Protein AF-A0A4U0F9D6-F1 (afdb_monomer)

Sequence (165 aa):
MKRKDAWSAEDESLLAQTVLEFVKGGKPQLQAFQSAAKKLNRTSGACSFRWNAVIRAHYESELKEAKLEAKNNKASTDKKNTAGRYSIETTDLSMQADPFESLGKALEAANLAYRQLQEEYKKLQKEMAQLERKLLEQGSGDMKVLIQLMGRARDLGILNGKSPD

Secondary structure (DSSP, 8-state):
-----PPPHHHHHHHHHHHHHHHHTT--HHHHHHHHHHHHTS-HHHHHHHIIIIIHHHTHHHHHHHHHHHHHHHHHHGGGS---------S-S-SSS-HHHHHHHHHHHHHHHHHHHHHHHHHHHHHHHHHHHHHHHHHHHHHHHHHHHHHHHHHTTTT--PPP-

Solvent-accessible surface area (backbone atoms only — not comparable to full-atom values): 9636 Å² total; per-residue (Å²): 136,84,82,82,80,78,79,48,72,64,59,52,49,53,42,49,51,40,35,44,53,30,31,35,70,62,42,60,61,70,59,21,25,48,54,37,10,64,75,69,76,51,50,39,66,58,44,48,50,48,37,70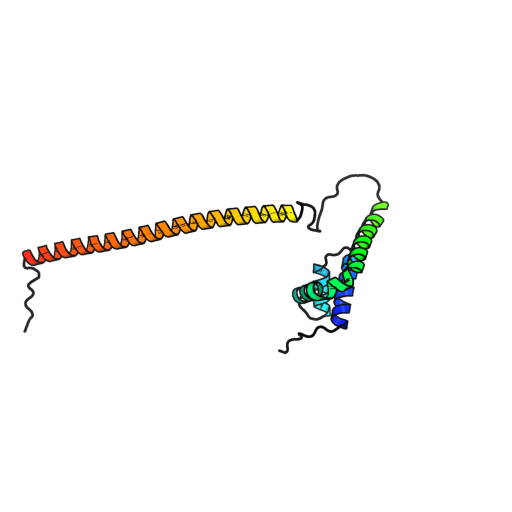,75,59,48,44,79,79,43,48,67,62,49,51,50,22,47,51,48,21,53,50,53,55,58,60,69,53,73,81,65,86,86,80,88,81,92,75,89,86,90,70,102,77,87,77,62,58,72,67,55,45,49,48,53,51,50,50,50,50,52,50,53,50,51,52,51,53,52,51,51,55,50,49,54,51,52,50,54,50,50,55,50,51,52,52,52,49,54,53,49,53,51,52,51,49,52,53,51,53,52,52,39,47,77,69,55,72,68,72,71,78,79,81,131

InterPro domains:
  IPR001005 SANT/Myb domain [PS50090] (1-55)
  IPR014243 Prespore-specific transcriptional regulator RsfA-like [PTHR41302] (2-82)

Radius of gyration: 36.54 Å; Cα contacts (8 Å, |Δi|>4): 72; chains: 1; bounding box: 73×43×107 Å

Mean predicted aligned error: 17.65 Å

pLDDT: mean 79.94, std 19.03, range [31.98, 97.44]

Foldseek 3Di:
DDDPPDDDPVLLVLLLVLQLVCLLLVHDSLVSLVVSCVVVVHDSVVSVCCCVPPVCVVCVVSSVVSNVNNVVVVVVVPVVDDDDDDDDDDDDPPDDDDVVVVVVVVVVVVVVVVVVVVVVVVVVVVVVVVVVVVVVVVVVVVVVVVVVVVVVCVVVVVPPDDDDD

Nearest PDB structures (foldseek):
  2rn7-assembly1_A  TM=4.880E-01  e=1.114E-01  Shigella flexneri

Organism: NCBI:txid2564100

Structure (mmCIF, N/CA/C/O backbone):
data_AF-A0A4U0F9D6-F1
#
_entry.id   AF-A0A4U0F9D6-F1
#
loop_
_atom_site.group_PDB
_atom_site.id
_atom_site.type_symbol
_atom_site.label_atom_id
_atom_site.label_alt_id
_atom_site.label_comp_id
_atom_site.label_asym_id
_atom_site.label_entity_id
_atom_site.label_seq_id
_atom_site.pdbx_PDB_ins_code
_atom_site.Cartn_x
_atom_site.Cartn_y
_atom_site.Cartn_z
_atom_site.occupancy
_atom_site.B_iso_or_equiv
_atom_site.auth_seq_id
_atom_site.auth_comp_id
_atom_site.auth_asym_id
_atom_site.auth_atom_id
_atom_site.pdbx_PDB_model_num
ATOM 1 N N . MET A 1 1 ? -11.851 -27.107 -2.550 1.00 43.31 1 MET A N 1
ATOM 2 C CA . MET A 1 1 ? -11.679 -26.052 -1.525 1.00 43.31 1 MET A CA 1
ATOM 3 C C . MET A 1 1 ? -12.759 -24.995 -1.761 1.00 43.31 1 MET A C 1
ATOM 5 O O . MET A 1 1 ? -12.667 -24.264 -2.733 1.00 43.31 1 MET A O 1
ATOM 9 N N . LYS A 1 2 ? -13.863 -25.006 -0.996 1.00 48.41 2 LYS A N 1
ATOM 10 C CA . LYS A 1 2 ? -14.979 -24.049 -1.166 1.00 48.41 2 LYS A CA 1
ATOM 11 C C . LYS A 1 2 ? -14.633 -22.739 -0.447 1.00 48.41 2 LYS A C 1
ATOM 13 O O . LYS A 1 2 ? -14.274 -22.789 0.729 1.00 48.41 2 LYS A O 1
ATOM 18 N N . ARG A 1 3 ? -14.738 -21.589 -1.126 1.00 57.72 3 ARG A N 1
ATOM 19 C CA . ARG A 1 3 ? -14.628 -20.271 -0.477 1.00 57.72 3 ARG A CA 1
ATOM 20 C C . ARG A 1 3 ? -15.783 -20.103 0.516 1.00 57.72 3 ARG A C 1
ATOM 22 O O . ARG A 1 3 ? -16.941 -20.293 0.154 1.00 57.72 3 ARG A O 1
ATOM 29 N N . LYS A 1 4 ? -15.467 -19.743 1.762 1.00 61.06 4 LYS A N 1
ATOM 30 C CA . LYS A 1 4 ? -16.442 -19.274 2.761 1.00 61.06 4 LYS A CA 1
ATOM 31 C C . LYS A 1 4 ? -16.602 -17.757 2.618 1.00 61.06 4 LYS A C 1
ATOM 33 O O . LYS A 1 4 ? -16.166 -17.005 3.486 1.00 61.06 4 LYS A O 1
ATOM 38 N N . ASP A 1 5 ? -17.151 -17.315 1.488 1.00 64.50 5 ASP A N 1
ATOM 39 C CA . ASP A 1 5 ? -17.300 -15.879 1.196 1.00 64.50 5 ASP A CA 1
ATOM 40 C C . ASP A 1 5 ? -18.497 -15.236 1.921 1.00 64.50 5 ASP A C 1
ATOM 42 O O . ASP A 1 5 ? -18.568 -14.013 2.021 1.00 64.50 5 ASP A O 1
ATOM 46 N N . ALA A 1 6 ? -19.419 -16.031 2.471 1.00 81.56 6 ALA A N 1
ATOM 47 C CA . ALA A 1 6 ? -20.542 -15.501 3.232 1.00 81.56 6 ALA A CA 1
ATOM 48 C C . ALA A 1 6 ? -20.112 -15.167 4.671 1.00 81.56 6 ALA A C 1
ATOM 50 O O . ALA A 1 6 ? -19.689 -16.049 5.421 1.00 81.56 6 ALA A O 1
ATOM 51 N N . TRP A 1 7 ? -20.209 -13.888 5.035 1.00 88.56 7 TRP A N 1
ATOM 52 C CA . TRP A 1 7 ? -20.222 -13.428 6.424 1.00 88.56 7 TRP A CA 1
ATOM 53 C C . TRP A 1 7 ? -21.649 -13.540 6.949 1.00 88.56 7 TRP A C 1
ATOM 55 O O . TRP A 1 7 ? -22.567 -13.045 6.295 1.00 88.56 7 TRP A O 1
ATOM 65 N N . SER A 1 8 ? -21.835 -14.189 8.096 1.00 90.69 8 SER A N 1
ATOM 66 C CA . SER A 1 8 ? -23.126 -14.203 8.783 1.00 90.69 8 SER A CA 1
ATOM 67 C C . SER A 1 8 ? -23.230 -13.044 9.777 1.00 90.69 8 SER A C 1
ATOM 69 O O . SER A 1 8 ? -22.219 -12.449 10.155 1.00 90.69 8 SER A O 1
ATOM 71 N N . ALA A 1 9 ? -24.446 -12.730 10.222 1.00 90.25 9 ALA A N 1
ATOM 72 C CA . ALA A 1 9 ? -24.656 -11.695 11.233 1.00 90.25 9 ALA A CA 1
ATOM 73 C C . ALA A 1 9 ? -23.956 -12.049 12.560 1.00 90.25 9 ALA A C 1
ATOM 75 O O . ALA A 1 9 ? -23.436 -11.173 13.248 1.00 90.25 9 ALA A O 1
ATOM 76 N N . GLU A 1 10 ? -23.873 -13.339 12.894 1.00 92.69 10 GLU A N 1
ATOM 77 C CA . GLU A 1 10 ? -23.168 -13.835 14.078 1.00 92.69 10 GLU A CA 1
ATOM 78 C C . GLU A 1 10 ? -21.653 -13.630 13.951 1.00 92.69 10 GLU A C 1
ATOM 80 O O . GLU A 1 10 ? -21.007 -13.207 14.912 1.00 92.69 10 GLU A O 1
ATOM 85 N N . ASP A 1 11 ? -21.083 -13.863 12.761 1.00 93.38 11 ASP A N 1
ATOM 86 C CA . ASP A 1 11 ? -19.666 -13.600 12.495 1.00 93.38 11 ASP A CA 1
ATOM 87 C C . ASP A 1 11 ? -19.328 -12.109 12.660 1.00 93.38 11 ASP A C 1
ATOM 89 O O . ASP A 1 11 ? -18.277 -11.751 13.202 1.00 93.38 11 ASP A O 1
ATOM 93 N N . GLU A 1 12 ? -20.206 -11.234 12.165 1.00 94.62 12 GLU A N 1
ATOM 94 C CA . GLU A 1 12 ? -20.053 -9.781 12.270 1.00 94.62 12 GLU A CA 1
ATOM 95 C C . GLU A 1 12 ? -20.210 -9.294 13.707 1.00 94.62 12 GLU A C 1
ATOM 97 O O . GLU A 1 12 ? -19.399 -8.490 14.169 1.00 94.62 12 GLU A O 1
ATOM 102 N N . SER A 1 13 ? -21.196 -9.824 14.431 1.00 95.00 13 SER A N 1
ATOM 103 C CA . SER A 1 13 ? -21.413 -9.534 15.847 1.00 95.00 13 SER A CA 1
ATOM 104 C C . SER A 1 13 ? -20.198 -9.939 16.688 1.00 95.00 13 SER A C 1
ATOM 106 O O . SER A 1 13 ? -19.693 -9.135 17.476 1.00 95.00 13 SER A O 1
ATOM 108 N N . LEU A 1 14 ? -19.637 -11.133 16.452 1.00 95.81 14 LEU A N 1
ATOM 109 C CA . LEU A 1 14 ? -18.436 -11.601 17.150 1.00 95.81 14 LEU A CA 1
ATOM 110 C C . LEU A 1 14 ? -17.216 -10.717 16.857 1.00 95.81 14 LEU A C 1
ATOM 112 O O . LEU A 1 14 ? -16.420 -10.420 17.758 1.00 95.81 14 LEU A O 1
ATOM 116 N N . LEU A 1 15 ? -17.052 -10.304 15.597 1.00 96.06 15 LEU A N 1
ATOM 117 C CA . LEU A 1 15 ? -15.991 -9.387 15.193 1.00 96.06 15 LEU A CA 1
ATOM 118 C C . LEU A 1 15 ? -16.154 -8.033 15.889 1.00 96.06 15 LEU A C 1
ATOM 120 O O . LEU A 1 15 ? -15.181 -7.527 16.449 1.00 96.06 15 LEU A O 1
ATOM 124 N N . ALA A 1 16 ? -17.368 -7.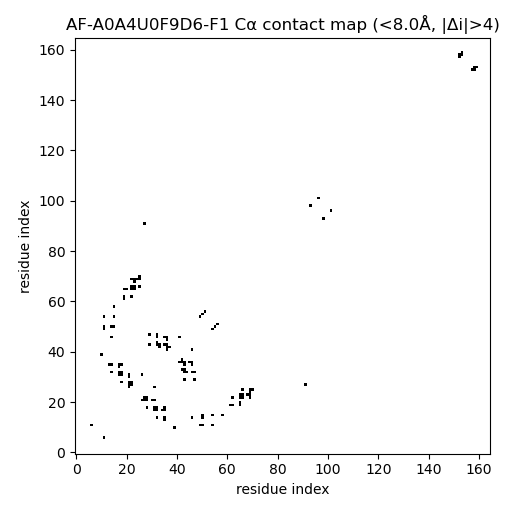483 15.915 1.00 96.19 16 ALA A N 1
ATOM 125 C CA . ALA A 1 16 ? -17.639 -6.198 16.542 1.00 96.19 16 ALA A CA 1
ATOM 126 C C . ALA A 1 16 ? -17.373 -6.211 18.044 1.00 96.19 16 ALA A C 1
ATOM 128 O O . ALA A 1 16 ? -16.619 -5.375 18.546 1.00 96.19 16 ALA A O 1
ATOM 129 N N . GLN A 1 17 ? -17.898 -7.218 18.740 1.00 95.56 17 GLN A N 1
ATOM 130 C CA . GLN A 1 17 ? -17.690 -7.390 20.171 1.00 95.56 17 GLN A CA 1
ATOM 131 C C . GLN A 1 17 ? -16.200 -7.513 20.506 1.00 95.56 17 GLN A C 1
ATOM 133 O O . GLN A 1 17 ? -15.707 -6.823 21.396 1.00 95.56 17 GLN A O 1
ATOM 138 N N . THR A 1 18 ? -15.461 -8.336 19.752 1.00 95.75 18 THR A N 1
ATOM 139 C CA . THR A 1 18 ? -14.021 -8.523 19.986 1.00 95.75 18 THR A CA 1
ATOM 140 C C . THR A 1 18 ? -13.246 -7.216 19.780 1.00 95.75 18 THR A C 1
ATOM 142 O O . THR A 1 18 ? -12.321 -6.922 20.536 1.00 95.75 18 THR A O 1
ATOM 145 N N . VAL A 1 19 ? -13.607 -6.407 18.778 1.00 94.38 19 VAL A N 1
ATOM 146 C CA . VAL A 1 19 ? -12.954 -5.111 18.531 1.00 94.38 19 VAL A CA 1
ATOM 147 C C . VAL A 1 19 ? -13.252 -4.114 19.645 1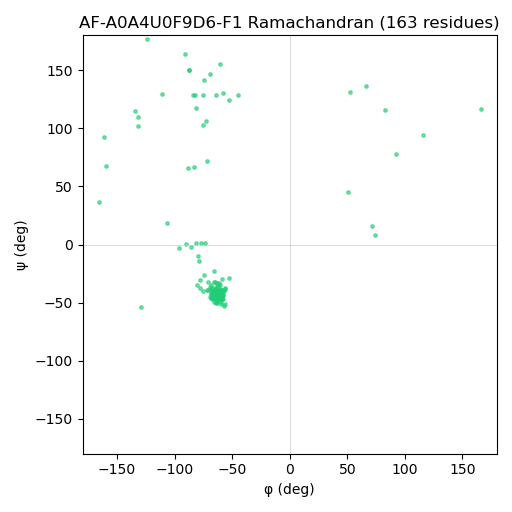.00 94.38 19 VAL A C 1
ATOM 149 O O . VAL A 1 19 ? -12.320 -3.495 20.160 1.00 94.38 19 VAL A O 1
ATOM 152 N N . LEU A 1 20 ? -14.513 -3.981 20.052 1.00 93.94 20 LEU A N 1
ATOM 153 C CA . LEU A 1 20 ? -14.907 -3.059 21.116 1.00 93.94 20 LEU A CA 1
ATOM 154 C C . LEU A 1 20 ? -14.286 -3.443 22.462 1.00 93.94 20 LEU A C 1
ATOM 156 O O . LEU A 1 20 ? -13.753 -2.573 23.142 1.00 93.94 20 LEU A O 1
ATOM 160 N N . GLU A 1 21 ? -14.263 -4.729 22.815 1.00 93.31 21 GLU A N 1
ATOM 161 C CA . GLU A 1 21 ? -13.641 -5.227 24.049 1.00 93.31 21 GLU A CA 1
ATOM 162 C C . GLU A 1 21 ? -12.143 -4.893 24.111 1.00 93.31 21 GLU A C 1
ATOM 164 O O . GLU A 1 21 ? -11.650 -4.362 25.109 1.00 93.31 21 GLU A O 1
ATOM 169 N N . PHE A 1 22 ? -11.409 -5.143 23.023 1.00 92.00 22 PHE A N 1
ATOM 170 C CA . PHE A 1 22 ? -9.983 -4.826 22.961 1.00 92.00 22 PHE A CA 1
ATOM 171 C C . PHE A 1 22 ? -9.737 -3.320 23.057 1.00 92.00 22 PHE A C 1
ATOM 173 O O . PHE A 1 22 ? -8.838 -2.901 23.785 1.00 92.00 22 PHE A O 1
ATOM 180 N N . VAL A 1 23 ? -10.549 -2.508 22.376 1.00 89.19 23 VAL A N 1
ATOM 181 C CA . VAL A 1 23 ? -10.427 -1.046 22.421 1.00 89.19 23 VAL A CA 1
ATOM 182 C C . VAL A 1 23 ? -10.766 -0.507 23.811 1.00 89.19 23 VAL A C 1
ATOM 184 O O . VAL A 1 23 ? -10.005 0.320 24.304 1.00 89.19 23 VAL A O 1
ATOM 187 N N . LYS A 1 24 ? -11.811 -1.015 24.482 1.00 88.44 24 LYS A N 1
ATOM 188 C CA . LYS A 1 24 ? -12.139 -0.697 25.889 1.00 88.44 24 LYS A CA 1
ATOM 189 C C . LYS A 1 24 ? -10.994 -1.053 26.836 1.00 88.44 24 LYS A C 1
ATOM 191 O O . LYS A 1 24 ? -10.670 -0.291 27.745 1.00 88.44 24 LYS A O 1
ATOM 196 N N . GLY A 1 25 ? -10.330 -2.179 26.577 1.00 83.19 25 GLY A N 1
ATOM 197 C CA . GLY A 1 25 ? -9.111 -2.598 27.271 1.00 83.19 25 GLY A CA 1
ATOM 198 C C . GLY A 1 25 ? -7.851 -1.811 26.886 1.00 83.19 25 GLY A C 1
ATOM 199 O O . GLY A 1 25 ? -6.767 -2.130 27.371 1.00 83.19 25 GLY A O 1
ATOM 200 N N . GLY A 1 26 ? -7.953 -0.813 26.000 1.00 81.81 26 GLY A N 1
ATOM 201 C CA . GLY A 1 26 ? -6.833 0.008 25.541 1.00 81.81 26 GLY A CA 1
ATOM 202 C C . GLY A 1 26 ? -5.844 -0.711 24.621 1.00 81.81 26 GLY A C 1
ATOM 203 O O . GLY A 1 26 ? -4.731 -0.215 24.440 1.00 81.81 26 GLY A O 1
ATOM 204 N N . LYS A 1 27 ? -6.222 -1.867 24.061 1.00 83.25 27 LYS A N 1
ATOM 205 C CA . LYS A 1 27 ? -5.429 -2.638 23.097 1.00 83.25 27 LYS A CA 1
ATOM 206 C C . LYS A 1 27 ? -5.702 -2.169 21.661 1.00 83.25 27 LYS A C 1
ATOM 208 O O . LYS A 1 27 ? -6.815 -1.742 21.346 1.00 83.25 27 LYS A O 1
ATOM 213 N N . PRO A 1 28 ? -4.716 -2.284 20.754 1.00 85.75 28 PRO A N 1
ATOM 214 C CA . PRO A 1 28 ? -4.879 -1.861 19.368 1.00 85.75 28 PRO A CA 1
ATOM 215 C C . PRO A 1 28 ? -5.845 -2.775 18.599 1.00 85.75 28 PRO A C 1
ATOM 217 O O . PRO A 1 28 ? -5.863 -3.994 18.786 1.00 85.75 28 PRO A O 1
ATOM 220 N N . GLN A 1 29 ? -6.591 -2.199 17.649 1.00 87.31 29 GLN A N 1
ATOM 221 C CA . GLN A 1 29 ? -7.558 -2.934 16.815 1.00 87.31 29 GLN A CA 1
ATOM 222 C C . GLN A 1 29 ? -6.912 -4.070 16.008 1.00 87.31 29 GLN A C 1
ATOM 224 O O . GLN A 1 29 ? -7.543 -5.097 15.787 1.00 87.31 29 GLN A O 1
ATOM 229 N N . LEU A 1 30 ? -5.634 -3.940 15.633 1.00 91.62 30 LEU A N 1
ATOM 230 C CA . LEU A 1 30 ? -4.882 -4.999 14.945 1.00 91.62 30 LEU A CA 1
ATOM 231 C C . LEU A 1 30 ? -4.827 -6.303 15.755 1.00 91.62 30 LEU A C 1
ATOM 233 O O . LEU A 1 30 ? -4.989 -7.385 15.188 1.00 91.62 30 LEU A O 1
ATOM 237 N N . GLN A 1 31 ? -4.653 -6.213 17.079 1.00 90.06 31 GLN A N 1
ATOM 238 C CA . GLN A 1 31 ? -4.694 -7.390 17.950 1.00 90.06 31 GLN A CA 1
ATOM 239 C C . GLN A 1 31 ? -6.109 -7.965 18.042 1.00 90.06 31 GLN A C 1
ATOM 241 O O . GLN A 1 31 ? -6.278 -9.185 18.054 1.00 90.06 31 GLN A O 1
ATOM 246 N N . ALA A 1 32 ? -7.125 -7.101 18.048 1.00 92.88 32 ALA A N 1
ATOM 247 C CA . ALA A 1 32 ? -8.514 -7.534 18.023 1.00 92.88 32 ALA A CA 1
ATOM 248 C C . ALA A 1 32 ? -8.840 -8.303 16.734 1.00 92.88 32 ALA A C 1
ATOM 250 O O . ALA A 1 32 ? -9.425 -9.382 16.799 1.00 92.88 32 ALA A O 1
ATOM 251 N N . PHE A 1 33 ? -8.386 -7.817 15.572 1.00 94.56 33 PHE A N 1
ATOM 252 C CA . PHE A 1 33 ? -8.556 -8.507 14.291 1.00 94.56 33 PHE A CA 1
ATOM 253 C C . PHE A 1 33 ? -7.827 -9.845 14.257 1.00 94.56 33 PHE A C 1
ATOM 255 O O . PHE A 1 33 ? -8.380 -10.819 13.759 1.00 94.56 33 PHE A O 1
ATOM 262 N N . GLN A 1 34 ? -6.625 -9.936 14.832 1.00 95.06 34 GLN A N 1
ATOM 263 C CA . GLN A 1 34 ? -5.911 -11.208 14.929 1.00 95.06 34 GLN A CA 1
ATOM 264 C C . GLN A 1 34 ? -6.641 -12.2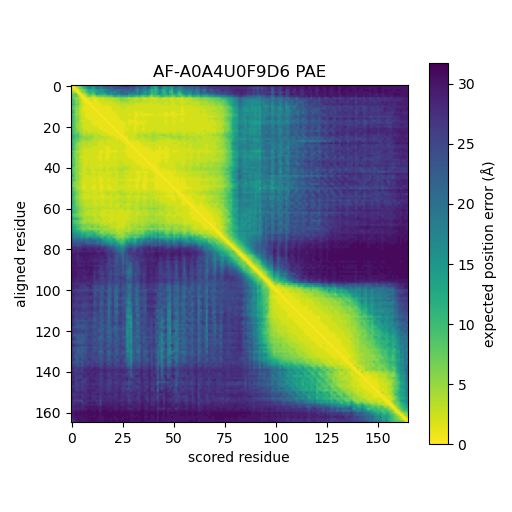09 15.840 1.00 95.06 34 GLN A C 1
ATOM 266 O O . GLN A 1 34 ? -6.699 -13.399 15.530 1.00 95.06 34 GLN A O 1
ATOM 271 N N . SER A 1 35 ? -7.215 -11.734 16.948 1.00 94.81 35 SER A N 1
ATOM 272 C CA . SER A 1 35 ? -8.018 -12.551 17.862 1.00 94.81 35 SER A CA 1
ATOM 273 C C . SER A 1 35 ? -9.311 -13.034 17.196 1.00 94.81 35 SER A C 1
ATOM 275 O O . SER A 1 35 ? -9.594 -14.233 17.179 1.00 94.81 35 SER A O 1
ATOM 277 N N . ALA A 1 36 ? -10.055 -12.126 16.560 1.00 95.50 36 ALA A N 1
ATOM 278 C CA . ALA A 1 36 ? -11.280 -12.444 15.833 1.00 95.50 36 ALA A CA 1
ATOM 279 C C . ALA A 1 36 ? -11.020 -13.392 14.652 1.00 95.50 36 ALA A C 1
ATOM 281 O O . ALA A 1 36 ? -11.774 -14.338 14.446 1.00 95.50 36 ALA A O 1
ATOM 282 N N . ALA A 1 37 ? -9.915 -13.204 13.927 1.00 94.56 37 ALA A N 1
ATOM 283 C CA . ALA A 1 37 ? -9.493 -14.070 12.829 1.00 94.56 37 ALA A CA 1
ATOM 284 C C . ALA A 1 37 ? -9.312 -15.529 13.271 1.00 94.56 37 ALA A C 1
ATOM 286 O O . ALA A 1 37 ? -9.799 -16.436 12.597 1.00 94.56 37 ALA A O 1
ATOM 287 N N . LYS A 1 38 ? -8.686 -15.758 14.435 1.00 95.00 38 LYS A N 1
ATOM 288 C CA . LYS A 1 38 ? -8.543 -17.103 15.014 1.00 95.00 38 LYS A CA 1
ATOM 289 C C . LYS A 1 38 ? -9.900 -17.721 15.356 1.00 95.00 38 LYS A C 1
ATOM 291 O O . LYS A 1 38 ? -10.128 -18.879 15.031 1.00 95.00 38 LYS A O 1
ATOM 296 N N . LYS A 1 39 ? -10.808 -16.951 15.965 1.00 93.75 39 LYS A N 1
ATOM 297 C CA . LYS A 1 39 ? -12.150 -17.431 16.348 1.00 93.75 39 LYS A CA 1
ATOM 298 C C . LYS A 1 39 ? -13.021 -17.762 15.129 1.00 93.75 39 LYS A C 1
ATOM 300 O O . LYS A 1 39 ? -13.694 -18.785 15.110 1.00 93.75 39 LYS A O 1
ATOM 305 N N . LEU A 1 40 ? -12.968 -16.921 14.098 1.00 92.00 40 LEU A N 1
ATOM 306 C CA . LEU A 1 40 ? -13.768 -17.045 12.875 1.00 92.00 40 LEU A CA 1
ATOM 307 C C . LEU A 1 40 ? -13.130 -17.961 11.819 1.00 92.00 40 LEU A C 1
ATOM 309 O O . LEU A 1 40 ? -13.709 -18.163 10.753 1.00 92.00 40 LEU A O 1
ATOM 313 N N . ASN A 1 41 ? -11.937 -18.507 12.087 1.00 92.12 41 ASN A N 1
ATOM 314 C CA . ASN A 1 41 ? -11.129 -19.247 11.113 1.00 92.12 41 ASN A CA 1
ATOM 315 C C . ASN A 1 41 ? -10.951 -18.474 9.787 1.00 92.12 41 ASN A C 1
ATOM 317 O O . ASN A 1 41 ? -11.105 -19.023 8.693 1.00 92.12 41 ASN A O 1
ATOM 321 N N . ARG A 1 42 ? -10.646 -17.175 9.892 1.00 91.25 42 ARG A N 1
ATOM 322 C CA . ARG A 1 42 ? -10.386 -16.251 8.773 1.00 91.25 42 ARG A CA 1
ATOM 323 C C . ARG A 1 42 ? -9.010 -15.596 8.926 1.00 91.25 42 ARG A C 1
ATOM 325 O O . ARG A 1 42 ? -8.301 -15.826 9.900 1.00 91.25 4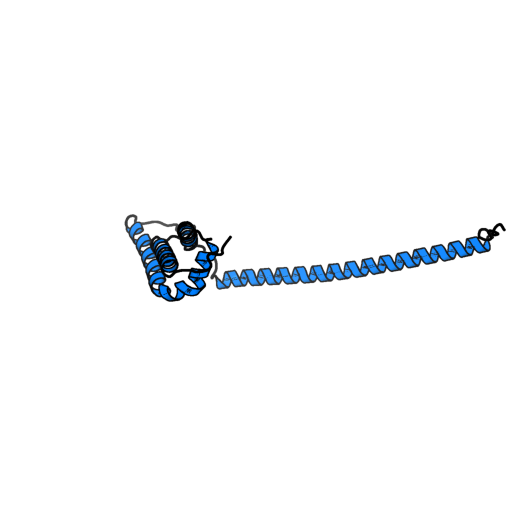2 ARG A O 1
ATOM 332 N N . THR A 1 43 ? -8.604 -14.780 7.954 1.00 93.50 43 THR A N 1
ATOM 333 C CA . THR A 1 43 ? -7.373 -13.982 8.052 1.00 93.50 43 THR A CA 1
ATOM 334 C C . THR A 1 43 ? -7.645 -12.644 8.741 1.00 93.50 43 THR A C 1
ATOM 336 O O . THR A 1 43 ? -8.729 -12.075 8.608 1.00 93.50 43 THR A O 1
ATOM 339 N N . SER A 1 44 ? -6.639 -12.097 9.434 1.00 91.38 44 SER A N 1
ATOM 340 C CA . SER A 1 44 ? -6.737 -10.767 10.065 1.00 91.38 44 SER A CA 1
ATOM 341 C C . SER A 1 44 ? -7.096 -9.673 9.046 1.00 91.38 44 SER A C 1
ATOM 343 O O . SER A 1 44 ? -7.921 -8.804 9.322 1.00 91.38 44 SER A O 1
ATOM 345 N N . GLY A 1 45 ? -6.565 -9.774 7.820 1.00 93.06 45 GLY A N 1
ATOM 346 C CA . GLY A 1 45 ? -6.913 -8.876 6.716 1.00 93.06 45 GLY A CA 1
ATOM 347 C C . GLY A 1 45 ? -8.389 -8.952 6.308 1.00 93.06 45 GLY A C 1
ATOM 348 O O . GLY A 1 45 ? -9.008 -7.913 6.097 1.00 93.06 45 GLY A O 1
ATOM 349 N N . ALA A 1 46 ? -8.987 -10.149 6.271 1.00 93.50 46 ALA A N 1
ATOM 350 C CA . ALA A 1 46 ? -10.412 -10.304 5.974 1.00 93.50 46 ALA A CA 1
ATOM 351 C C . ALA A 1 46 ? -11.300 -9.695 7.073 1.00 93.50 46 ALA A C 1
ATOM 353 O O . ALA A 1 46 ? -12.292 -9.036 6.762 1.00 93.50 46 ALA A O 1
ATOM 354 N N . CYS A 1 47 ? -10.925 -9.865 8.346 1.00 94.12 47 CYS A N 1
ATOM 355 C CA . CYS A 1 47 ? -11.606 -9.227 9.476 1.00 94.12 47 CYS A CA 1
ATOM 356 C C . CYS A 1 47 ? -11.499 -7.695 9.413 1.00 94.12 47 CYS A C 1
ATOM 358 O O . CYS A 1 47 ? -12.505 -7.010 9.565 1.00 94.12 47 CYS A O 1
ATOM 360 N N . SER A 1 48 ? -10.309 -7.159 9.122 1.00 94.19 48 SER A N 1
ATOM 361 C CA . SER A 1 48 ? -10.095 -5.715 8.952 1.00 94.19 48 SER A CA 1
ATOM 362 C C . SER A 1 48 ? -10.936 -5.143 7.809 1.00 94.19 48 SER A C 1
ATOM 364 O O . SER A 1 48 ? -11.608 -4.124 7.976 1.00 94.19 48 SER A O 1
ATOM 366 N N . PHE A 1 49 ? -10.960 -5.820 6.656 1.00 94.44 49 PHE A N 1
ATOM 367 C CA . PHE A 1 49 ? -11.759 -5.384 5.515 1.00 94.44 49 PHE A CA 1
ATOM 368 C C . PHE A 1 49 ? -13.254 -5.370 5.846 1.00 94.44 49 PHE A C 1
ATOM 370 O O . PHE A 1 49 ? -13.914 -4.363 5.609 1.00 94.44 49 PHE A O 1
ATOM 377 N N . ARG A 1 50 ? -13.787 -6.441 6.456 1.00 94.62 50 ARG A N 1
ATOM 378 C CA . ARG A 1 50 ? 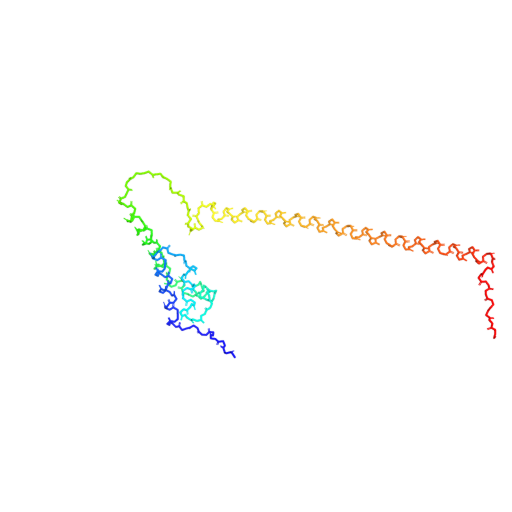-15.212 -6.496 6.817 1.00 94.62 50 ARG A CA 1
ATOM 379 C C . ARG A 1 50 ? -15.587 -5.437 7.850 1.00 94.62 50 ARG A C 1
ATOM 381 O O . ARG A 1 50 ? -16.623 -4.788 7.709 1.00 94.62 50 ARG A O 1
ATOM 388 N N . TRP A 1 51 ? -14.724 -5.235 8.845 1.00 94.94 51 TRP A N 1
ATOM 389 C CA . TRP A 1 51 ? -14.903 -4.190 9.843 1.00 94.94 51 TRP A CA 1
ATOM 390 C C . TRP A 1 51 ? -15.008 -2.812 9.190 1.00 94.94 51 TRP A C 1
ATOM 392 O O . TRP A 1 51 ? -15.984 -2.107 9.415 1.00 94.94 51 TRP A O 1
ATOM 402 N N . ASN A 1 52 ? -14.048 -2.446 8.339 1.00 93.12 52 ASN A N 1
ATOM 403 C CA . ASN A 1 52 ? -14.022 -1.121 7.719 1.00 93.12 52 ASN A CA 1
ATOM 404 C C . ASN A 1 52 ? -15.119 -0.916 6.664 1.00 93.12 52 ASN A C 1
ATOM 406 O O . ASN A 1 52 ? -15.597 0.204 6.521 1.00 93.12 52 ASN A O 1
ATOM 410 N N . ALA A 1 53 ? -15.512 -1.966 5.939 1.00 92.00 53 ALA A N 1
ATOM 411 C CA . ALA A 1 53 ? -16.474 -1.860 4.844 1.00 92.00 53 ALA A CA 1
ATOM 412 C C . ALA A 1 53 ? -17.939 -1.816 5.305 1.00 92.00 53 ALA A C 1
ATOM 414 O O . ALA A 1 53 ? -18.750 -1.166 4.654 1.00 92.00 53 ALA A O 1
ATOM 415 N N . VAL A 1 54 ? -18.290 -2.528 6.383 1.00 88.69 54 VAL A N 1
ATOM 416 C CA . VAL A 1 54 ? -19.697 -2.721 6.785 1.00 88.69 54 VAL A CA 1
ATOM 417 C C . VAL A 1 54 ? -19.912 -2.370 8.254 1.00 88.69 54 VAL A C 1
ATOM 419 O O . VAL A 1 54 ? -20.744 -1.533 8.581 1.00 88.69 54 VAL A O 1
ATOM 422 N N . ILE A 1 55 ? -19.135 -2.965 9.159 1.00 91.81 55 ILE A N 1
ATOM 423 C CA . ILE A 1 55 ? -19.455 -2.947 10.596 1.00 91.81 55 ILE A CA 1
ATOM 424 C C . ILE A 1 55 ? -19.158 -1.581 11.237 1.00 91.81 55 ILE A C 1
ATOM 426 O O . ILE A 1 55 ? -19.937 -1.090 12.049 1.00 91.81 55 ILE A O 1
ATOM 430 N N . ARG A 1 56 ? -18.053 -0.925 10.867 1.00 92.00 56 ARG A N 1
ATOM 431 C CA . ARG A 1 56 ? -17.565 0.304 11.516 1.00 92.00 56 ARG A CA 1
ATOM 432 C C . ARG A 1 56 ? -18.597 1.430 11.523 1.00 92.00 56 ARG A C 1
ATOM 434 O O . ARG A 1 56 ? -18.670 2.154 12.510 1.00 92.00 56 ARG A O 1
ATOM 441 N N . ALA A 1 57 ? -19.362 1.575 10.444 1.00 90.25 57 ALA A N 1
ATOM 442 C CA . ALA A 1 57 ? -20.380 2.615 10.330 1.00 90.25 57 ALA A CA 1
ATOM 443 C C . ALA A 1 57 ? -21.496 2.445 11.376 1.00 90.25 57 ALA A C 1
ATOM 445 O O . ALA A 1 57 ? -21.985 3.429 11.918 1.00 90.25 57 ALA A O 1
ATOM 446 N N . HIS A 1 58 ? -21.853 1.202 11.707 1.00 90.56 58 HIS A N 1
ATOM 447 C CA . HIS A 1 58 ? -22.898 0.905 12.688 1.00 90.56 58 HIS A CA 1
ATOM 448 C C . HIS A 1 58 ? -22.420 1.070 14.138 1.00 90.56 58 HIS A C 1
ATOM 450 O O . HIS A 1 58 ? -23.204 1.457 14.995 1.00 90.56 58 HIS A O 1
ATOM 456 N N . TYR A 1 59 ? -21.130 0.840 14.404 1.00 90.25 59 TYR A N 1
ATOM 457 C CA . TYR A 1 59 ? -20.551 0.835 15.755 1.00 90.25 59 TYR A CA 1
ATOM 458 C C . TYR A 1 59 ? -19.692 2.072 16.067 1.00 90.25 59 TYR A C 1
ATOM 460 O O . TYR A 1 59 ? -18.867 2.054 16.982 1.00 90.25 59 TYR A O 1
ATOM 468 N N . GLU A 1 60 ? -19.840 3.162 15.310 1.00 89.12 60 GLU A N 1
ATOM 469 C CA . GLU A 1 60 ? -18.978 4.338 15.461 1.00 89.12 60 GLU A CA 1
ATOM 470 C C . GLU A 1 60 ? -19.127 5.007 16.839 1.00 89.12 60 GLU A C 1
ATOM 472 O O . GLU A 1 60 ? -18.120 5.397 17.438 1.00 89.12 60 GLU A O 1
ATOM 477 N N . SER A 1 61 ? -20.356 5.113 17.360 1.00 88.06 61 SER A N 1
ATOM 478 C CA . SER A 1 61 ? -20.614 5.695 18.687 1.00 88.06 61 SER A CA 1
ATOM 479 C C . SER A 1 61 ? -19.983 4.850 19.794 1.00 88.06 61 SER A C 1
ATOM 481 O O . SER A 1 61 ? -19.181 5.351 20.580 1.00 88.06 61 SER A O 1
ATOM 483 N N . GLU A 1 62 ? -20.242 3.542 19.781 1.00 90.31 62 GLU A N 1
ATOM 484 C CA . GLU A 1 62 ? -19.693 2.594 20.757 1.00 90.31 62 GLU A CA 1
ATOM 485 C C . GLU A 1 62 ? -18.162 2.556 20.720 1.00 90.31 62 GLU A C 1
ATOM 487 O O . GLU A 1 62 ? -17.502 2.440 21.752 1.00 90.31 62 GLU A O 1
ATOM 492 N N . LEU A 1 63 ? -17.563 2.708 19.536 1.00 86.44 63 LEU A N 1
ATOM 493 C CA . LEU A 1 63 ? -16.114 2.767 19.392 1.00 86.44 63 LEU A CA 1
ATOM 494 C C . LEU A 1 63 ? -15.523 4.051 19.992 1.00 86.44 63 LEU A C 1
ATOM 496 O O . LEU A 1 63 ? -14.407 4.023 20.519 1.00 86.44 63 LEU A O 1
ATOM 500 N N . LYS A 1 64 ? -16.236 5.181 19.907 1.00 87.69 64 LYS A N 1
ATOM 501 C CA . LYS A 1 64 ? -15.831 6.439 20.557 1.00 87.69 64 LYS A CA 1
ATOM 502 C C . LYS A 1 64 ? -15.917 6.309 22.075 1.00 87.69 64 LYS A C 1
ATOM 504 O O . LYS A 1 64 ? -14.954 6.654 22.760 1.00 87.69 64 LYS A O 1
ATOM 509 N N . GLU A 1 65 ? -17.009 5.749 22.581 1.00 87.88 65 GLU A N 1
ATOM 510 C CA . GLU A 1 65 ? -17.196 5.474 24.009 1.00 87.88 65 GLU A CA 1
ATOM 511 C C . GLU A 1 65 ? -16.124 4.517 24.539 1.00 87.88 65 GLU A C 1
ATOM 513 O O . GLU A 1 65 ? -15.462 4.820 25.527 1.00 87.88 65 GLU A O 1
ATOM 518 N N . ALA A 1 66 ? -15.839 3.430 23.817 1.00 87.00 66 ALA A N 1
ATOM 519 C CA . ALA A 1 66 ? -14.796 2.475 24.174 1.00 87.00 66 ALA A CA 1
ATOM 520 C C . ALA A 1 66 ? -13.408 3.120 24.317 1.00 87.00 66 ALA A C 1
ATOM 522 O O . ALA A 1 66 ? -12.649 2.794 25.231 1.00 87.00 66 ALA A O 1
ATOM 523 N N . LYS A 1 67 ? -13.065 4.062 23.430 1.00 83.50 67 LYS A N 1
ATOM 524 C CA . LYS A 1 67 ? -11.803 4.816 23.514 1.00 83.50 67 LYS A CA 1
ATOM 525 C C . LYS A 1 67 ? -11.777 5.766 24.708 1.00 83.50 67 LYS A C 1
ATOM 527 O O . LYS A 1 67 ? -10.730 5.921 25.339 1.00 83.50 67 LYS A O 1
ATOM 532 N N . LEU A 1 68 ? -12.906 6.406 25.009 1.00 84.75 68 LEU A N 1
ATOM 533 C CA . LEU A 1 68 ? -13.028 7.288 26.164 1.00 84.75 68 LEU A CA 1
ATOM 534 C C . LEU A 1 68 ? -12.887 6.495 27.471 1.00 84.75 68 LEU A C 1
ATOM 536 O O . LEU A 1 68 ? -12.123 6.894 28.348 1.00 84.75 68 LEU A O 1
ATOM 540 N N . GLU A 1 69 ? -13.542 5.338 27.562 1.00 83.62 69 GLU A N 1
ATOM 541 C CA . GLU A 1 69 ? -13.411 4.398 28.678 1.00 83.62 69 GLU A CA 1
ATOM 542 C C . GLU A 1 69 ? -11.963 3.934 28.858 1.00 83.62 69 GLU A C 1
ATOM 544 O O . GLU A 1 69 ? -11.434 3.995 29.964 1.00 83.62 69 GLU A O 1
ATOM 549 N N . ALA A 1 70 ? -11.274 3.551 27.780 1.00 83.62 70 ALA A N 1
ATOM 550 C CA . ALA A 1 70 ? -9.873 3.138 27.851 1.00 83.62 70 ALA A CA 1
ATOM 551 C C . ALA A 1 70 ? -8.952 4.246 28.387 1.00 83.62 70 ALA A C 1
ATOM 553 O O . ALA A 1 70 ? -8.027 3.976 29.160 1.00 83.62 70 ALA A O 1
ATOM 554 N N . LYS A 1 71 ? -9.212 5.504 28.009 1.00 81.56 71 LYS A N 1
ATOM 555 C CA . LYS A 1 71 ? -8.484 6.674 28.520 1.00 81.56 71 LYS A CA 1
ATOM 556 C C . LYS A 1 71 ? -8.776 6.915 30.005 1.00 81.56 71 LYS A C 1
ATOM 558 O O . LYS A 1 71 ? -7.848 7.147 30.777 1.00 81.56 71 LYS A O 1
ATOM 563 N N . ASN A 1 72 ? -10.042 6.819 30.408 1.00 79.88 72 ASN A N 1
ATOM 564 C CA . ASN A 1 72 ? -10.460 6.995 31.798 1.00 79.88 72 ASN A CA 1
ATOM 565 C C . ASN A 1 72 ? -9.921 5.882 32.704 1.00 79.88 72 ASN A C 1
ATOM 567 O O . ASN A 1 72 ? -9.456 6.166 33.807 1.00 79.88 72 ASN A O 1
ATOM 571 N N . ASN A 1 73 ? -9.910 4.635 32.233 1.00 73.88 73 ASN A N 1
ATOM 572 C CA . ASN A 1 73 ? -9.364 3.499 32.971 1.00 73.88 73 ASN A CA 1
ATOM 573 C C . ASN A 1 73 ? -7.865 3.677 33.227 1.00 73.88 73 ASN A C 1
ATOM 575 O O . ASN A 1 73 ? -7.435 3.529 34.367 1.00 73.88 73 ASN A O 1
ATOM 579 N N . LYS A 1 74 ? -7.092 4.112 32.219 1.00 67.00 74 LYS A N 1
ATOM 580 C CA . LYS A 1 74 ? -5.668 4.452 32.392 1.00 67.00 74 LYS A CA 1
ATOM 581 C C . LYS A 1 74 ? -5.468 5.569 33.426 1.00 67.00 74 LYS A C 1
ATOM 583 O O . LYS A 1 74 ? -4.704 5.390 34.370 1.00 67.00 74 LYS A O 1
ATOM 588 N N . ALA A 1 75 ? -6.247 6.650 33.332 1.00 61.59 75 ALA A N 1
ATOM 589 C CA . ALA A 1 75 ? -6.181 7.778 34.269 1.00 61.59 75 ALA A CA 1
ATOM 590 C C . ALA A 1 75 ? -6.619 7.437 35.711 1.00 61.59 75 ALA A C 1
ATOM 592 O O . ALA A 1 75 ? -6.246 8.135 36.653 1.00 61.59 75 ALA A O 1
ATOM 593 N N . SER A 1 76 ? -7.423 6.387 35.900 1.00 57.34 76 SER A N 1
ATOM 594 C CA . SER A 1 76 ? -7.889 5.936 37.219 1.00 57.34 76 SER A CA 1
ATOM 595 C C . SER A 1 76 ? -6.809 5.150 37.964 1.00 57.34 76 SER A C 1
ATOM 597 O O . SER A 1 76 ? -6.652 5.315 39.173 1.00 57.34 76 SER A O 1
ATOM 599 N N . THR A 1 77 ? -6.031 4.337 37.244 1.00 56.25 77 THR A N 1
ATOM 600 C CA . THR A 1 77 ? -4.860 3.626 37.783 1.00 56.25 77 THR A CA 1
ATOM 601 C C . THR A 1 77 ? -3.739 4.572 38.219 1.00 56.25 77 THR A C 1
ATOM 603 O O . THR A 1 77 ? -3.080 4.303 39.221 1.00 56.25 77 THR A O 1
ATOM 606 N N . ASP A 1 78 ? -3.578 5.713 37.545 1.00 51.22 78 ASP A N 1
ATOM 607 C CA . ASP A 1 78 ? -2.490 6.665 37.817 1.00 51.22 78 ASP A CA 1
ATOM 608 C C . ASP A 1 78 ? -2.735 7.584 39.034 1.00 51.22 78 ASP A C 1
ATOM 610 O O . ASP A 1 78 ? -1.816 8.244 39.515 1.00 51.22 78 ASP A O 1
ATOM 614 N N . LYS A 1 79 ? -3.944 7.608 39.618 1.00 48.25 79 LYS A N 1
ATOM 615 C CA . LYS A 1 79 ? -4.270 8.475 40.774 1.00 48.25 79 LYS A CA 1
ATOM 616 C C . LYS A 1 79 ? -3.739 7.989 42.135 1.00 48.25 79 LYS A C 1
ATOM 618 O O . LYS A 1 79 ? -3.979 8.662 43.135 1.00 48.25 79 LYS A O 1
ATOM 623 N N . LYS A 1 80 ? -3.010 6.866 42.206 1.00 47.03 80 LYS A N 1
ATOM 624 C CA . LYS A 1 80 ? -2.352 6.394 43.447 1.00 47.03 80 LYS A CA 1
ATOM 625 C C . LYS A 1 80 ? -0.875 6.783 43.596 1.00 47.03 80 LYS A C 1
ATOM 627 O O . LYS A 1 80 ? -0.325 6.516 44.656 1.00 47.03 80 LYS A O 1
ATOM 632 N N . ASN A 1 81 ? -0.251 7.450 42.622 1.00 38.72 81 ASN A N 1
ATOM 633 C CA . ASN A 1 81 ? 1.116 7.965 42.772 1.00 38.72 81 ASN A CA 1
ATOM 634 C C . ASN A 1 81 ? 1.205 9.424 42.313 1.00 38.72 81 ASN A C 1
ATOM 636 O O . ASN A 1 81 ? 1.247 9.734 41.126 1.00 38.72 81 ASN A O 1
ATOM 640 N N . THR A 1 82 ? 1.226 10.337 43.279 1.00 38.47 82 THR A N 1
ATOM 641 C CA . THR A 1 82 ? 1.505 11.755 43.052 1.00 38.47 82 THR A CA 1
ATOM 642 C C . THR A 1 82 ? 2.991 12.000 42.793 1.00 38.47 82 THR A C 1
ATOM 644 O O . THR A 1 82 ? 3.834 11.484 43.520 1.00 38.47 82 THR A O 1
ATOM 647 N N . ALA A 1 83 ? 3.242 12.924 41.861 1.00 34.47 83 ALA A N 1
ATOM 648 C CA . ALA A 1 83 ? 4.472 13.682 41.615 1.00 34.47 83 ALA A CA 1
ATOM 649 C C . ALA A 1 83 ? 5.581 13.010 40.779 1.00 34.47 83 ALA A C 1
ATOM 651 O O . ALA A 1 83 ? 6.266 12.095 41.217 1.00 34.47 83 ALA A O 1
ATOM 652 N N . GLY A 1 84 ? 5.847 13.613 39.612 1.00 31.98 84 GLY A N 1
ATOM 653 C CA . GLY A 1 84 ? 7.151 13.544 38.950 1.00 31.98 84 GLY A CA 1
ATOM 654 C C . GLY A 1 84 ? 7.172 12.837 37.597 1.00 31.98 84 GLY A C 1
ATOM 655 O O . GLY A 1 84 ? 7.384 11.641 37.533 1.00 31.98 84 GLY A O 1
ATOM 656 N N . ARG A 1 85 ? 7.041 13.644 36.534 1.00 36.41 85 ARG A N 1
ATOM 657 C CA . ARG A 1 85 ? 7.953 13.729 35.374 1.00 36.41 85 ARG A CA 1
ATOM 658 C C . ARG A 1 85 ? 8.324 12.429 34.620 1.00 36.41 85 ARG A C 1
ATOM 660 O O . ARG A 1 85 ? 8.876 11.499 35.184 1.00 36.41 85 ARG A O 1
ATOM 667 N N . TYR A 1 86 ? 8.199 12.530 33.289 1.00 32.19 86 TYR A N 1
ATOM 668 C CA . TYR A 1 86 ? 8.586 11.593 32.216 1.00 32.19 86 TYR A CA 1
ATOM 669 C C . TYR A 1 86 ? 7.503 10.606 31.761 1.00 32.19 86 TYR A C 1
ATOM 671 O O . TYR A 1 86 ? 7.548 9.413 32.031 1.00 32.19 86 TYR A O 1
ATOM 679 N N . SER A 1 87 ? 6.571 11.107 30.949 1.00 40.28 87 SER A N 1
ATOM 680 C CA . SER A 1 87 ? 5.908 10.290 29.934 1.00 40.28 87 SER A CA 1
ATOM 681 C C . SER A 1 87 ? 6.884 10.070 28.772 1.00 40.28 87 SER A C 1
ATOM 683 O O . SER A 1 87 ? 7.104 10.983 27.974 1.00 40.28 87 SER A O 1
ATOM 685 N N . ILE A 1 88 ? 7.483 8.881 28.700 1.00 37.06 88 ILE A N 1
ATOM 686 C CA . ILE A 1 88 ? 8.142 8.368 27.494 1.00 37.06 88 ILE A CA 1
ATOM 687 C C . ILE A 1 88 ? 7.304 7.200 26.967 1.00 37.06 88 ILE A C 1
ATOM 689 O O . ILE A 1 88 ? 6.905 6.308 27.712 1.00 37.06 88 ILE A O 1
ATOM 693 N N . GLU A 1 89 ? 7.005 7.296 25.675 1.00 37.84 89 GLU A N 1
ATOM 694 C CA . GLU A 1 89 ? 6.149 6.450 24.848 1.00 37.84 89 GLU A CA 1
ATOM 695 C C . GLU A 1 89 ? 6.588 4.982 24.762 1.00 37.84 89 GLU A C 1
ATOM 697 O O . GLU A 1 89 ? 7.769 4.656 24.856 1.00 37.84 89 GLU A O 1
ATOM 702 N N . THR A 1 90 ? 5.612 4.111 24.480 1.00 33.31 90 THR A N 1
ATOM 703 C CA . THR A 1 90 ? 5.570 3.142 23.353 1.00 33.31 90 THR A CA 1
ATOM 704 C C . THR A 1 90 ? 4.430 2.152 23.663 1.00 33.31 90 THR A C 1
ATOM 706 O O . THR A 1 90 ? 4.425 1.488 24.688 1.00 33.31 90 THR A O 1
ATOM 709 N N . THR A 1 91 ? 3.337 2.024 22.912 1.00 35.56 91 THR A N 1
ATOM 710 C CA . THR A 1 91 ? 3.183 1.928 21.459 1.00 35.56 91 THR A CA 1
ATOM 711 C C . THR A 1 91 ? 1.729 2.261 21.076 1.00 35.56 91 THR A C 1
ATOM 713 O O . THR A 1 91 ? 0.851 1.402 21.044 1.00 35.56 91 THR A O 1
ATOM 716 N N . ASP A 1 92 ? 1.467 3.527 20.778 1.00 38.81 92 ASP A N 1
ATOM 717 C CA . ASP A 1 92 ? 0.379 3.945 19.893 1.00 38.81 92 ASP A CA 1
ATOM 718 C C . ASP A 1 92 ? 1.013 4.990 18.976 1.00 38.81 92 ASP A C 1
ATOM 720 O O . ASP A 1 92 ? 1.557 5.984 19.454 1.00 38.81 92 ASP A O 1
ATOM 724 N N . LEU A 1 93 ? 1.091 4.696 17.679 1.00 43.66 93 LEU A N 1
ATOM 725 C CA . LEU A 1 93 ? 1.762 5.523 16.671 1.00 43.66 93 LEU A CA 1
ATOM 726 C C . LEU A 1 93 ? 0.938 6.790 16.406 1.00 43.66 93 LEU A C 1
ATOM 728 O O . LEU A 1 93 ? 0.299 6.924 15.367 1.00 43.66 93 LEU A O 1
ATOM 732 N N . SER A 1 94 ? 0.921 7.709 17.368 1.00 47.31 94 SER A N 1
ATOM 733 C CA . SER A 1 94 ? 0.260 9.003 17.242 1.00 47.31 94 SER A CA 1
ATOM 734 C C . SER A 1 94 ? 0.814 9.998 18.265 1.00 47.31 94 SER A C 1
ATOM 736 O O . SER A 1 94 ? 0.078 10.395 19.163 1.00 47.31 94 SER A O 1
ATOM 738 N N . MET A 1 95 ? 2.083 10.414 18.137 1.00 43.78 95 MET A N 1
ATOM 739 C CA . MET A 1 95 ? 2.539 11.747 18.588 1.00 43.78 95 MET A CA 1
ATOM 740 C C . MET A 1 95 ? 3.922 12.188 18.054 1.00 43.78 95 MET A C 1
ATOM 742 O O . MET A 1 95 ? 4.650 12.919 18.721 1.00 43.78 95 MET A O 1
ATOM 746 N N . GLN A 1 96 ? 4.272 11.854 16.806 1.00 45.91 96 GLN A N 1
ATOM 747 C CA . GLN A 1 96 ? 5.368 12.540 16.104 1.00 45.91 96 GLN A CA 1
ATOM 748 C C . GLN A 1 96 ? 4.909 12.946 14.699 1.00 45.91 96 GLN A C 1
ATOM 750 O O . GLN A 1 96 ? 4.705 12.095 13.838 1.00 45.91 96 GLN A O 1
ATOM 755 N N . ALA A 1 97 ? 4.739 14.262 14.523 1.00 46.28 97 ALA A N 1
ATOM 756 C CA . ALA A 1 97 ? 4.087 14.960 13.413 1.00 46.28 97 ALA A CA 1
ATOM 757 C C . ALA A 1 97 ? 2.573 14.708 13.298 1.00 46.28 97 ALA A C 1
ATOM 759 O O . ALA A 1 97 ? 2.090 13.581 13.416 1.00 46.28 97 ALA A O 1
ATOM 760 N N . ASP A 1 98 ? 1.824 15.786 13.050 1.00 61.72 98 ASP A N 1
ATOM 761 C CA . ASP A 1 98 ? 0.439 15.715 12.586 1.00 61.72 98 ASP A CA 1
ATOM 762 C C . ASP A 1 98 ? 0.377 14.650 11.470 1.00 61.72 98 ASP A C 1
ATOM 764 O O . ASP A 1 98 ? 1.217 14.708 10.567 1.00 61.72 98 ASP A O 1
ATOM 768 N N . PRO A 1 99 ? -0.520 13.644 11.485 1.00 64.31 99 PRO A N 1
ATOM 769 C CA . PRO A 1 99 ? -0.526 12.592 10.461 1.00 64.31 99 PRO A CA 1
ATOM 770 C C . PRO A 1 99 ? -0.571 13.152 9.032 1.00 64.31 99 PRO A C 1
ATOM 772 O O . PRO A 1 99 ? -0.021 12.556 8.108 1.00 64.31 99 PRO A O 1
ATOM 775 N N . PHE A 1 100 ? -1.166 14.336 8.871 1.00 74.94 100 PHE A N 1
ATOM 776 C CA . PHE A 1 100 ? -1.161 15.108 7.635 1.00 74.94 100 PHE A CA 1
ATOM 777 C C . PHE A 1 100 ? 0.215 15.712 7.298 1.00 74.94 100 PHE A C 1
ATOM 779 O O . PHE A 1 100 ? 0.632 15.686 6.145 1.00 74.94 100 PHE A O 1
ATOM 786 N N . GLU A 1 101 ? 0.956 16.201 8.290 1.00 75.62 101 GLU A N 1
ATOM 787 C CA . GLU A 1 101 ? 2.313 16.734 8.133 1.00 75.62 101 GLU A CA 1
ATOM 788 C C . GLU A 1 101 ? 3.338 15.620 7.856 1.00 75.62 101 GLU A C 1
ATOM 790 O O . GLU A 1 101 ? 4.212 15.773 7.004 1.00 75.62 101 GLU A O 1
ATOM 795 N N . SER A 1 102 ? 3.203 14.469 8.522 1.00 76.81 102 SER A N 1
ATOM 796 C CA . SER A 1 102 ? 4.006 13.269 8.248 1.00 76.81 102 SER A CA 1
ATOM 797 C C . SER A 1 102 ? 3.758 12.752 6.828 1.00 76.81 102 SER A C 1
ATOM 799 O O . SER A 1 102 ? 4.702 12.484 6.081 1.00 76.81 102 SER A O 1
ATOM 801 N N . LEU A 1 103 ? 2.487 12.704 6.413 1.00 84.44 103 LEU A N 1
ATOM 802 C CA . LEU A 1 103 ? 2.112 12.353 5.046 1.00 84.44 103 LEU A CA 1
ATOM 803 C C . LEU A 1 103 ? 2.635 13.379 4.032 1.00 84.44 103 LEU A C 1
ATOM 805 O O . LEU A 1 103 ? 3.122 12.984 2.976 1.00 84.44 103 LEU A O 1
ATOM 809 N N . GLY A 1 104 ? 2.593 14.673 4.361 1.00 87.25 104 GLY A N 1
ATOM 810 C CA . GLY A 1 104 ? 3.155 15.748 3.543 1.00 87.25 104 GLY A CA 1
ATOM 811 C C . GLY A 1 104 ? 4.658 15.583 3.320 1.00 87.25 104 GLY A C 1
ATOM 812 O O . GLY A 1 104 ? 5.108 15.573 2.178 1.00 87.25 104 GLY A O 1
ATOM 813 N N . LYS A 1 105 ? 5.425 15.343 4.390 1.00 85.62 105 LYS A N 1
ATOM 814 C CA . LYS A 1 105 ? 6.875 15.088 4.312 1.00 85.62 105 LYS A CA 1
ATOM 815 C C . LYS A 1 105 ? 7.195 13.822 3.519 1.00 85.62 105 LYS A C 1
ATOM 817 O O . LYS A 1 105 ? 8.114 13.826 2.704 1.00 85.62 105 LYS A O 1
ATOM 822 N N . ALA A 1 106 ? 6.427 12.749 3.717 1.00 89.44 106 ALA A N 1
ATOM 823 C CA . ALA A 1 106 ? 6.590 11.512 2.958 1.00 89.44 106 ALA A CA 1
ATOM 824 C C . ALA A 1 106 ? 6.282 11.710 1.464 1.00 89.44 106 ALA A C 1
ATOM 826 O O . ALA A 1 106 ? 7.013 11.206 0.612 1.00 89.44 106 ALA A O 1
ATOM 827 N N . LEU A 1 107 ? 5.237 12.475 1.140 1.00 93.62 107 LEU A N 1
ATOM 828 C CA . LEU A 1 107 ? 4.871 12.816 -0.233 1.00 93.62 107 LEU A CA 1
ATOM 829 C C . LEU A 1 107 ? 5.936 13.694 -0.898 1.00 93.62 107 LEU A C 1
ATOM 831 O O . LEU A 1 107 ? 6.270 13.490 -2.063 1.00 93.62 107 LEU A O 1
ATOM 835 N N . GLU A 1 108 ? 6.494 14.655 -0.170 1.00 93.19 108 GLU A N 1
ATOM 836 C CA . GLU A 1 108 ? 7.554 15.528 -0.665 1.00 93.19 108 GLU A CA 1
ATOM 837 C C . GLU A 1 108 ? 8.859 14.756 -0.907 1.00 93.19 108 GLU A C 1
ATOM 839 O O . GLU A 1 108 ? 9.455 14.876 -1.979 1.00 93.19 108 GLU A O 1
ATOM 844 N N . ALA A 1 109 ? 9.239 13.868 0.018 1.00 93.81 109 ALA A N 1
ATOM 845 C CA . ALA A 1 109 ? 10.374 12.964 -0.152 1.00 93.81 109 ALA A CA 1
ATOM 846 C C . ALA A 1 109 ? 10.181 12.007 -1.342 1.00 93.81 109 ALA A C 1
ATOM 848 O O . ALA A 1 109 ? 11.094 11.830 -2.150 1.00 93.81 109 ALA A O 1
ATOM 849 N N . ALA A 1 110 ? 8.982 11.435 -1.496 1.00 93.88 110 ALA A N 1
ATOM 850 C CA . ALA A 1 110 ? 8.650 10.574 -2.629 1.00 93.88 110 ALA A CA 1
ATOM 851 C C . ALA A 1 110 ? 8.703 11.335 -3.963 1.00 93.88 110 ALA A C 1
ATOM 853 O O . ALA A 1 110 ? 9.251 10.827 -4.939 1.00 93.88 110 ALA A O 1
ATOM 854 N N . ASN A 1 111 ? 8.195 12.570 -4.007 1.00 96.19 111 ASN A N 1
ATOM 855 C CA . ASN A 1 111 ? 8.274 13.419 -5.195 1.00 96.19 111 ASN A CA 1
ATOM 856 C C . ASN A 1 111 ? 9.721 13.783 -5.550 1.00 96.19 111 ASN A C 1
ATOM 858 O O . ASN A 1 111 ? 10.072 13.798 -6.731 1.00 96.19 111 ASN A O 1
ATOM 862 N N . LEU A 1 112 ? 10.566 14.062 -4.554 1.00 96.12 112 LEU A N 1
ATOM 863 C CA . LEU A 1 112 ? 11.984 14.335 -4.775 1.00 96.12 112 LEU A CA 1
ATOM 864 C C . LEU A 1 112 ? 12.702 13.106 -5.345 1.00 96.12 112 LEU A C 1
ATOM 866 O O . LEU A 1 112 ? 13.371 13.218 -6.372 1.00 96.12 112 LEU A O 1
ATOM 870 N N . ALA A 1 113 ? 12.502 11.936 -4.734 1.00 96.19 113 ALA A N 1
ATOM 871 C CA . ALA A 1 113 ? 13.060 10.677 -5.220 1.00 96.19 113 ALA A CA 1
ATOM 872 C C . ALA A 1 113 ? 12.578 10.358 -6.645 1.00 96.19 113 ALA A C 1
ATOM 874 O O . ALA A 1 113 ? 13.366 9.956 -7.498 1.00 96.19 113 ALA A O 1
ATOM 875 N N . TYR A 1 114 ? 11.299 10.608 -6.939 1.00 95.94 114 TYR A N 1
ATOM 876 C CA . TYR A 1 114 ? 10.750 10.423 -8.279 1.00 95.94 114 TYR A CA 1
ATOM 877 C C . TYR A 1 114 ? 11.421 11.341 -9.309 1.00 95.94 114 TYR A C 1
ATOM 879 O O . TYR A 1 114 ? 11.756 10.889 -10.402 1.00 95.94 114 TYR A O 1
ATOM 887 N N . ARG A 1 115 ? 11.671 12.615 -8.975 1.00 96.81 115 ARG A N 1
ATOM 888 C CA . ARG A 1 115 ? 12.401 13.536 -9.866 1.00 96.81 115 ARG A CA 1
ATOM 889 C C . ARG A 1 115 ? 13.835 13.078 -10.113 1.00 96.81 115 ARG A C 1
ATOM 891 O O . ARG A 1 115 ? 14.257 13.069 -11.264 1.00 96.81 115 ARG A O 1
ATOM 898 N N . GLN A 1 116 ? 14.550 12.666 -9.068 1.00 96.44 116 GLN A N 1
ATOM 899 C CA . GLN A 1 116 ? 15.917 12.146 -9.196 1.00 96.44 116 GLN A CA 1
ATOM 900 C C . GLN A 1 116 ? 15.957 10.924 -10.115 1.00 96.44 116 GLN A C 1
ATOM 902 O O . GLN A 1 116 ? 16.736 10.883 -11.064 1.00 96.44 116 GLN A O 1
ATOM 907 N N . LEU A 1 117 ? 15.037 9.979 -9.910 1.00 97.19 117 LEU A N 1
ATOM 908 C CA . LEU A 1 117 ? 14.925 8.797 -10.758 1.00 97.19 117 LEU A CA 1
ATOM 909 C C . LEU A 1 117 ? 14.615 9.163 -12.221 1.00 97.19 117 LEU A C 1
ATOM 911 O O . LEU A 1 117 ? 15.165 8.565 -13.142 1.00 97.19 117 LEU A O 1
ATOM 915 N N . GLN A 1 118 ? 13.765 10.167 -12.461 1.00 97.19 118 GLN A N 1
ATOM 916 C CA . GLN A 1 118 ? 13.475 10.670 -13.810 1.00 97.19 118 GLN A CA 1
ATOM 917 C C . GLN A 1 118 ? 14.705 11.302 -14.483 1.00 97.19 118 GLN A C 1
ATOM 919 O O . GLN A 1 118 ? 14.896 11.148 -15.692 1.00 97.19 118 GLN A O 1
ATOM 924 N N . GLU A 1 119 ? 15.541 12.016 -13.731 1.00 97.44 119 GLU A N 1
ATOM 925 C CA . GLU A 1 119 ? 16.792 12.587 -14.240 1.00 97.44 119 GLU A CA 1
ATOM 926 C C . GLU A 1 119 ? 17.814 11.501 -14.581 1.00 97.44 119 GLU A C 1
ATOM 928 O O . GLU A 1 119 ? 18.381 11.520 -15.678 1.00 97.44 119 GLU A O 1
ATOM 933 N N . GLU A 1 120 ? 17.995 10.521 -13.695 1.00 97.00 120 GLU A N 1
ATOM 934 C CA . GLU A 1 120 ? 18.854 9.361 -13.942 1.00 97.00 120 GLU A CA 1
ATOM 935 C C . GLU A 1 120 ? 18.388 8.569 -15.161 1.00 97.00 120 GLU A C 1
ATOM 937 O O . GLU A 1 120 ? 19.194 8.250 -16.033 1.00 97.00 120 GLU A O 1
ATOM 942 N N . TYR A 1 121 ? 17.081 8.331 -15.285 1.00 97.06 121 TYR A N 1
ATOM 943 C CA . TYR A 1 121 ? 16.507 7.651 -16.441 1.00 97.06 121 TYR A CA 1
ATOM 944 C C . TYR A 1 121 ? 16.815 8.389 -17.750 1.00 97.06 121 TYR A C 1
ATOM 946 O O . TYR A 1 121 ? 17.269 7.781 -18.720 1.00 97.06 121 TYR A O 1
ATOM 954 N N . LYS A 1 122 ? 16.649 9.719 -17.779 1.00 97.38 122 LYS A N 1
ATOM 955 C CA . LYS A 1 122 ? 17.009 10.541 -18.949 1.00 97.38 122 LYS A CA 1
ATOM 956 C C . LYS A 1 122 ? 18.504 10.497 -19.251 1.00 97.38 122 LYS A C 1
ATOM 958 O O . LYS A 1 122 ? 18.887 10.496 -20.422 1.00 97.38 122 LYS A O 1
ATOM 963 N N . LYS A 1 123 ? 19.356 10.501 -18.224 1.00 97.19 123 LYS A N 1
ATOM 964 C CA . LYS A 1 123 ? 20.809 10.397 -18.395 1.00 97.19 123 LYS A CA 1
ATOM 965 C C . LYS A 1 123 ? 21.181 9.046 -19.002 1.00 97.19 123 LYS A C 1
ATOM 967 O O . LYS A 1 123 ? 21.891 9.015 -20.004 1.00 97.19 123 LYS A O 1
ATOM 972 N N . LEU A 1 124 ? 20.620 7.965 -18.469 1.00 96.56 124 LEU A N 1
ATOM 973 C CA . LEU A 1 124 ? 20.856 6.611 -18.953 1.00 96.56 124 LEU A CA 1
ATOM 974 C C . LEU A 1 124 ? 20.366 6.429 -20.396 1.00 96.56 124 LEU A C 1
ATOM 976 O O . LEU A 1 124 ? 21.075 5.857 -21.216 1.00 96.56 124 LEU A O 1
ATOM 980 N N . GLN A 1 125 ? 19.207 6.993 -20.755 1.00 96.50 125 GLN A N 1
ATOM 981 C CA . GLN A 1 125 ? 18.734 7.007 -22.145 1.00 96.50 125 GLN A CA 1
ATOM 982 C C . GLN A 1 125 ? 19.708 7.719 -23.095 1.00 96.50 125 GLN A C 1
ATOM 984 O O . GLN A 1 125 ? 19.944 7.243 -24.206 1.00 96.50 125 GLN A O 1
ATOM 989 N N . LYS A 1 126 ? 20.300 8.846 -22.677 1.00 95.81 126 LYS A N 1
ATOM 990 C CA . LYS A 1 126 ? 21.318 9.541 -23.482 1.00 95.81 126 LYS A CA 1
ATOM 991 C C . LYS A 1 126 ? 22.587 8.707 -23.633 1.00 95.81 126 LYS A C 1
ATOM 993 O O . LYS A 1 126 ? 23.141 8.671 -24.727 1.00 95.81 126 LYS A O 1
ATOM 998 N N . GLU A 1 127 ? 23.042 8.051 -22.568 1.00 95.81 127 GLU A N 1
ATOM 999 C CA . GLU A 1 127 ? 24.216 7.171 -22.611 1.00 95.81 127 GLU A CA 1
ATOM 1000 C C . GLU A 1 127 ? 23.986 5.976 -23.541 1.00 95.81 127 GLU A C 1
ATOM 1002 O O . GLU A 1 127 ? 24.835 5.698 -24.386 1.00 95.81 127 GLU A O 1
ATOM 1007 N N . MET A 1 128 ? 22.812 5.342 -23.470 1.00 93.75 128 MET A N 1
ATOM 1008 C CA . MET A 1 128 ? 22.402 4.281 -24.396 1.00 93.75 128 MET A CA 1
ATOM 1009 C C . MET A 1 128 ? 22.459 4.752 -25.852 1.00 93.75 128 MET A C 1
ATOM 1011 O O . MET A 1 128 ? 23.148 4.140 -26.665 1.00 93.75 128 MET A O 1
ATOM 1015 N N . ALA A 1 129 ? 21.838 5.891 -26.169 1.00 94.88 129 ALA A N 1
ATOM 1016 C CA . ALA A 1 129 ? 21.857 6.444 -27.524 1.00 94.88 129 ALA A CA 1
ATOM 1017 C C . ALA A 1 129 ? 23.280 6.799 -28.003 1.00 94.88 129 ALA A C 1
ATOM 1019 O O . ALA A 1 129 ? 23.617 6.640 -29.178 1.00 94.88 129 ALA A O 1
ATOM 1020 N N . GLN A 1 130 ? 24.145 7.282 -27.105 1.00 94.00 130 GLN A N 1
ATOM 1021 C CA . GLN A 1 130 ? 25.547 7.562 -27.425 1.00 94.00 130 GLN A CA 1
ATOM 1022 C C . GLN A 1 130 ? 26.346 6.285 -27.696 1.00 94.00 130 GLN A C 1
ATOM 1024 O O . GLN A 1 130 ? 27.164 6.270 -28.616 1.00 94.00 130 GLN A O 1
ATOM 1029 N N . LEU A 1 131 ? 26.135 5.229 -26.909 1.00 92.62 131 LEU A N 1
ATOM 1030 C CA . LEU A 1 131 ? 26.790 3.937 -27.105 1.00 92.62 131 LEU A CA 1
ATOM 1031 C C . LEU A 1 131 ? 26.342 3.278 -28.410 1.00 92.62 131 LEU A C 1
ATOM 1033 O O . LEU A 1 131 ? 27.192 2.829 -29.175 1.00 92.62 131 LEU A O 1
ATOM 1037 N N . GLU A 1 132 ? 25.043 3.298 -28.712 1.00 91.25 132 GLU A N 1
ATOM 1038 C CA . GLU A 1 132 ? 24.499 2.812 -29.985 1.00 91.25 132 GLU A CA 1
ATOM 1039 C C . GLU A 1 132 ? 25.118 3.549 -31.181 1.00 91.25 132 GLU A C 1
ATOM 1041 O O . GLU A 1 132 ? 25.546 2.920 -32.151 1.00 91.25 132 GLU A O 1
ATOM 1046 N N . ARG A 1 133 ? 25.254 4.879 -31.092 1.00 92.56 133 ARG A N 1
ATOM 1047 C CA . ARG A 1 133 ? 25.907 5.681 -32.135 1.00 92.56 133 ARG A CA 1
ATOM 1048 C C . ARG A 1 133 ? 27.381 5.318 -32.312 1.00 92.56 133 ARG A C 1
ATOM 1050 O O . ARG A 1 133 ? 27.825 5.153 -33.444 1.00 92.56 133 ARG A O 1
ATOM 1057 N N . LYS A 1 134 ? 28.131 5.179 -31.213 1.00 91.44 134 LYS A N 1
ATOM 1058 C CA . LYS A 1 134 ? 29.549 4.779 -31.253 1.00 91.44 134 LYS A CA 1
ATOM 1059 C C . LYS A 1 134 ? 29.725 3.398 -31.875 1.00 91.44 134 LYS A C 1
ATOM 1061 O O . LYS A 1 134 ? 30.632 3.215 -32.679 1.00 91.44 134 LYS A O 1
ATOM 1066 N N . LEU A 1 135 ? 28.851 2.451 -31.538 1.00 88.81 135 LEU A N 1
ATOM 1067 C CA . LEU A 1 135 ? 28.875 1.108 -32.111 1.00 88.81 135 LEU A CA 1
ATOM 1068 C C . LEU A 1 135 ? 28.647 1.148 -33.630 1.00 88.81 135 LEU A C 1
ATOM 1070 O O . LEU A 1 135 ? 29.362 0.483 -34.379 1.00 88.81 135 LEU A O 1
ATOM 1074 N N . LEU A 1 136 ? 27.698 1.970 -34.090 1.00 86.69 136 LEU A N 1
ATOM 1075 C CA . LEU A 1 136 ? 27.416 2.153 -35.514 1.00 86.69 136 LEU A CA 1
ATOM 1076 C C . LEU A 1 136 ? 28.586 2.816 -36.262 1.00 86.69 136 LEU A C 1
ATOM 1078 O O . LEU A 1 136 ? 28.969 2.363 -37.341 1.00 86.69 136 LEU A O 1
ATOM 1082 N N . GLU A 1 137 ? 29.174 3.871 -35.691 1.00 88.38 137 GLU A N 1
ATOM 1083 C CA . GLU A 1 137 ? 30.336 4.560 -36.270 1.00 88.38 137 GLU A CA 1
ATOM 1084 C C . GLU A 1 137 ? 31.562 3.645 -36.341 1.00 88.38 137 GLU A C 1
ATOM 1086 O O . GLU A 1 137 ? 32.235 3.609 -37.372 1.00 88.38 137 GLU A O 1
ATOM 1091 N N . GLN A 1 138 ? 31.821 2.861 -35.290 1.00 85.81 138 GLN A N 1
ATOM 1092 C CA . GLN A 1 138 ? 32.917 1.897 -35.275 1.00 85.81 138 GLN A CA 1
ATOM 1093 C C . GLN A 1 138 ? 32.709 0.808 -36.336 1.00 85.81 138 GLN A C 1
ATOM 1095 O O . GLN A 1 138 ? 33.606 0.571 -37.142 1.00 85.81 138 GLN A O 1
ATOM 1100 N N . GLY A 1 139 ? 31.508 0.224 -36.424 1.00 79.31 139 GLY A N 1
ATOM 1101 C CA . GLY A 1 139 ? 31.186 -0.762 -37.461 1.00 79.31 139 GLY A CA 1
ATOM 1102 C C . GLY A 1 139 ? 31.341 -0.208 -38.883 1.00 79.31 139 GLY A C 1
ATOM 1103 O O . GLY A 1 139 ? 31.873 -0.884 -39.766 1.00 79.31 139 GLY A O 1
ATOM 1104 N N . SER A 1 140 ? 30.950 1.050 -39.113 1.00 79.19 140 SER A N 1
ATOM 1105 C CA . SER A 1 140 ? 31.174 1.722 -40.399 1.00 79.19 140 SER A CA 1
ATOM 1106 C C . SER A 1 140 ? 32.657 1.985 -40.678 1.00 79.19 140 SER A C 1
ATOM 1108 O O . SER A 1 140 ? 33.073 1.910 -41.838 1.00 79.19 140 SER A O 1
ATOM 1110 N N . GLY A 1 141 ? 33.441 2.326 -39.654 1.00 81.62 141 GLY A N 1
ATOM 1111 C CA . GLY A 1 141 ? 34.885 2.519 -39.754 1.00 81.62 141 GLY A CA 1
ATOM 1112 C C . GLY A 1 141 ? 35.598 1.229 -40.150 1.00 81.62 141 GLY A C 1
ATOM 1113 O O . GLY A 1 141 ? 36.330 1.212 -41.140 1.00 81.62 141 GLY A O 1
ATOM 1114 N N . ASP A 1 142 ? 35.301 0.137 -39.450 1.00 85.56 142 ASP A N 1
ATOM 1115 C CA . ASP A 1 142 ? 35.880 -1.185 -39.700 1.00 85.56 142 ASP A CA 1
ATOM 1116 C C . ASP A 1 142 ? 35.519 -1.698 -41.101 1.00 85.56 142 ASP A C 1
ATOM 1118 O O . ASP A 1 142 ? 36.383 -2.172 -41.844 1.00 85.56 142 ASP A O 1
ATOM 1122 N N . MET A 1 143 ? 34.265 -1.510 -41.530 1.00 84.12 143 MET A N 1
ATOM 1123 C CA . MET A 1 143 ? 33.828 -1.823 -42.895 1.00 84.12 143 MET A CA 1
ATOM 1124 C C . MET A 1 143 ? 34.622 -1.030 -43.945 1.00 84.12 143 MET A C 1
ATOM 1126 O O . MET A 1 143 ? 35.027 -1.579 -44.971 1.00 84.12 143 MET A O 1
ATOM 1130 N N . LYS A 1 144 ? 34.885 0.258 -43.697 1.00 84.56 144 LYS A N 1
ATOM 1131 C CA . LYS A 1 144 ? 35.652 1.111 -44.616 1.00 84.56 144 LYS A CA 1
ATOM 1132 C C . LYS A 1 144 ? 37.106 0.652 -44.737 1.00 84.56 144 LYS A C 1
ATOM 1134 O O . LYS A 1 144 ? 37.638 0.615 -45.848 1.00 84.56 144 LYS A O 1
ATOM 1139 N N . VAL A 1 145 ? 37.724 0.267 -43.620 1.00 87.31 145 VAL A N 1
ATOM 1140 C CA . VAL A 1 145 ? 39.079 -0.303 -43.589 1.00 87.31 145 VAL A CA 1
ATOM 1141 C C . VAL A 1 145 ? 39.121 -1.629 -44.349 1.00 87.31 145 VAL A C 1
ATOM 1143 O O . VAL A 1 145 ? 40.016 -1.830 -45.170 1.00 87.31 145 VAL A O 1
ATOM 1146 N N . LEU A 1 146 ? 38.125 -2.499 -44.155 1.00 86.81 146 LEU A N 1
ATOM 1147 C CA . LEU A 1 146 ? 38.011 -3.762 -44.886 1.00 86.81 146 LEU A CA 1
ATOM 1148 C C . LEU A 1 146 ? 37.914 -3.529 -46.403 1.00 86.81 146 LEU A C 1
ATOM 1150 O O . LEU A 1 146 ? 38.617 -4.180 -47.171 1.00 86.81 146 LEU A O 1
ATOM 1154 N N . ILE A 1 147 ? 37.089 -2.573 -46.844 1.00 86.56 147 ILE A N 1
ATOM 1155 C CA . ILE A 1 147 ? 36.953 -2.219 -48.266 1.00 86.56 147 ILE A CA 1
ATOM 1156 C C . ILE A 1 147 ? 38.284 -1.712 -48.836 1.00 86.56 147 ILE A C 1
ATOM 1158 O O . ILE A 1 147 ? 38.675 -2.124 -49.928 1.00 86.56 147 ILE A O 1
ATOM 1162 N N . GLN A 1 148 ? 39.011 -0.862 -48.105 1.00 86.88 148 GLN A N 1
ATOM 1163 C CA . GLN A 1 148 ? 40.335 -0.394 -48.529 1.00 86.88 148 GLN A CA 1
ATOM 1164 C C . GLN A 1 148 ? 41.355 -1.534 -48.615 1.00 86.88 148 GLN A C 1
ATOM 1166 O O . GLN A 1 148 ? 42.146 -1.577 -49.559 1.00 86.88 148 GLN A O 1
ATOM 1171 N N . LEU A 1 149 ? 41.330 -2.469 -47.662 1.00 88.12 149 LEU A N 1
ATOM 1172 C CA . LEU A 1 149 ? 42.204 -3.638 -47.670 1.00 88.12 149 LEU A CA 1
ATOM 1173 C C . LEU A 1 149 ? 41.886 -4.567 -48.849 1.00 88.12 149 LEU A C 1
ATOM 1175 O O . LEU A 1 149 ? 42.804 -4.999 -49.542 1.00 88.12 149 LEU A O 1
ATOM 1179 N N . MET A 1 150 ? 40.602 -4.816 -49.128 1.00 80.81 150 MET A N 1
ATOM 1180 C CA . MET A 1 150 ? 40.162 -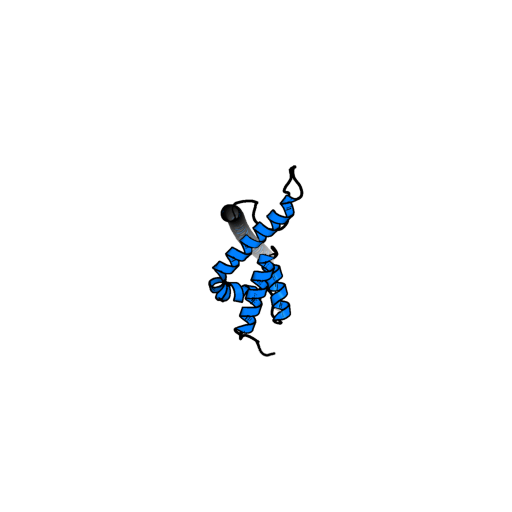5.595 -50.291 1.00 80.81 150 MET A CA 1
ATOM 1181 C C . MET A 1 150 ? 40.543 -4.925 -51.616 1.00 80.81 150 MET A C 1
ATOM 1183 O O . MET A 1 150 ? 40.965 -5.617 -52.540 1.00 80.81 150 MET A O 1
ATOM 1187 N N . GLY A 1 151 ? 40.435 -3.595 -51.709 1.00 81.31 151 GLY A N 1
ATOM 1188 C 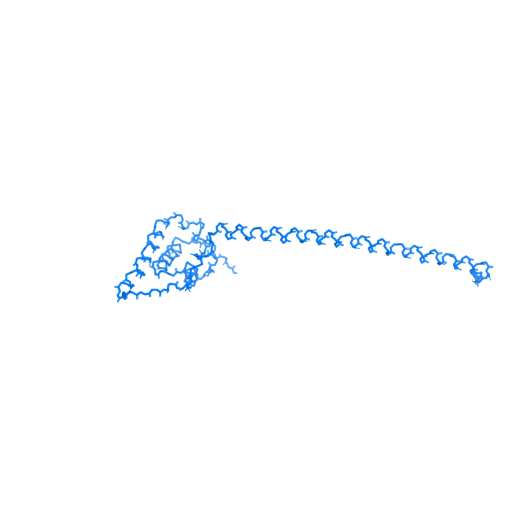CA . GLY A 1 151 ? 40.898 -2.830 -52.871 1.00 81.31 151 GLY A CA 1
ATOM 1189 C C . GLY A 1 151 ? 42.395 -3.023 -53.110 1.00 81.31 151 GLY A C 1
ATOM 1190 O O . GLY A 1 151 ? 42.795 -3.460 -54.183 1.00 81.31 151 GLY A O 1
ATOM 1191 N N . ARG A 1 152 ? 43.215 -2.836 -52.068 1.00 84.38 152 ARG A N 1
ATOM 1192 C CA . ARG A 1 152 ? 44.668 -3.061 -52.150 1.00 84.38 152 ARG A CA 1
ATOM 1193 C C . ARG A 1 152 ? 45.030 -4.510 -52.489 1.00 84.38 152 ARG A C 1
ATOM 1195 O O . ARG A 1 152 ? 45.927 -4.737 -53.290 1.00 84.38 152 ARG A O 1
ATOM 1202 N N . ALA A 1 153 ? 44.344 -5.495 -51.909 1.00 79.56 153 ALA A N 1
ATOM 1203 C CA . ALA A 1 153 ? 44.578 -6.911 -52.206 1.00 79.56 153 ALA A CA 1
ATOM 1204 C C . ALA A 1 153 ? 44.211 -7.277 -53.656 1.00 79.56 153 ALA A C 1
ATOM 1206 O O . ALA A 1 153 ? 44.858 -8.137 -54.258 1.00 79.56 153 ALA A O 1
ATOM 1207 N N . ARG A 1 154 ? 43.200 -6.610 -54.231 1.00 77.88 154 ARG A N 1
ATOM 1208 C CA . ARG A 1 154 ? 42.839 -6.724 -55.650 1.00 77.88 154 ARG A CA 1
ATOM 1209 C C . ARG A 1 154 ? 43.903 -6.099 -56.552 1.00 77.88 154 ARG A C 1
ATOM 1211 O O . ARG A 1 154 ? 44.306 -6.747 -57.511 1.00 77.88 154 ARG A O 1
ATOM 1218 N N . ASP A 1 155 ? 44.387 -4.904 -56.216 1.00 77.06 155 ASP A N 1
ATOM 1219 C CA . ASP A 1 155 ? 45.442 -4.209 -56.973 1.00 77.06 155 ASP A CA 1
ATOM 1220 C C . ASP A 1 155 ? 46.765 -4.993 -56.971 1.00 77.06 155 ASP A C 1
ATOM 1222 O O . ASP A 1 155 ? 47.496 -4.999 -57.958 1.00 77.06 155 ASP A O 1
ATOM 1226 N N . LEU A 1 156 ? 47.047 -5.712 -55.881 1.00 79.62 156 LEU A N 1
ATOM 1227 C CA . LEU A 1 156 ? 48.200 -6.608 -55.748 1.00 79.62 156 LEU A CA 1
ATOM 1228 C C . LEU A 1 156 ? 47.987 -7.995 -56.392 1.00 79.62 156 LEU A C 1
ATOM 1230 O O . LEU A 1 156 ? 48.867 -8.847 -56.303 1.00 79.62 156 LEU A O 1
ATOM 1234 N N . GLY A 1 157 ? 46.834 -8.250 -57.024 1.00 71.56 157 GLY A N 1
ATOM 1235 C CA . GLY A 1 157 ? 46.546 -9.497 -57.745 1.00 71.56 157 GLY A CA 1
ATOM 1236 C C . GLY A 1 157 ? 46.259 -10.725 -56.869 1.00 71.56 157 GLY A C 1
ATOM 1237 O O . GLY A 1 157 ? 46.124 -11.824 -57.400 1.00 71.56 157 GLY A O 1
ATOM 1238 N N . ILE A 1 158 ? 46.123 -10.563 -55.547 1.00 66.75 158 ILE A N 1
ATOM 1239 C CA . ILE A 1 158 ? 45.967 -11.667 -54.578 1.00 66.75 158 ILE A CA 1
ATOM 1240 C C . ILE A 1 158 ? 44.556 -12.285 -54.631 1.00 66.75 158 ILE A C 1
ATOM 1242 O O . ILE A 1 158 ? 44.376 -13.459 -54.319 1.00 66.75 158 ILE A O 1
ATOM 1246 N N . LEU A 1 159 ? 43.547 -11.518 -55.058 1.00 58.94 159 LEU A N 1
ATOM 1247 C CA . LEU A 1 159 ? 42.143 -11.959 -55.109 1.00 58.94 159 LEU A CA 1
ATOM 1248 C C . LEU A 1 159 ? 41.722 -12.620 -56.436 1.00 58.94 159 LEU A C 1
ATOM 1250 O O . LEU A 1 159 ? 40.574 -13.044 -56.555 1.00 58.94 159 LEU A O 1
ATOM 1254 N N . ASN A 1 160 ? 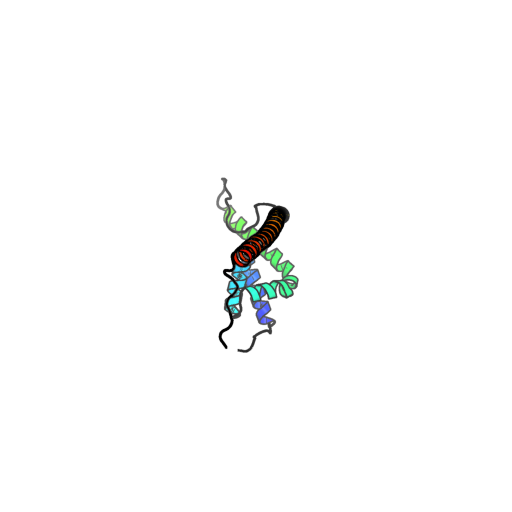42.619 -12.757 -57.418 1.00 57.41 160 ASN A N 1
ATOM 1255 C CA . ASN A 1 160 ? 42.337 -13.504 -58.649 1.00 57.41 160 ASN A CA 1
ATOM 1256 C C . ASN A 1 160 ? 42.568 -15.009 -58.435 1.00 57.41 160 ASN A C 1
ATOM 1258 O O . ASN A 1 160 ? 43.465 -15.617 -59.018 1.00 57.41 160 ASN A O 1
ATOM 1262 N N . GLY A 1 161 ? 41.738 -15.617 -57.588 1.00 54.34 161 GLY A N 1
ATOM 1263 C CA . GLY A 1 161 ? 41.579 -17.065 -57.559 1.00 54.34 161 GLY A CA 1
ATOM 1264 C C . GLY A 1 161 ? 40.803 -17.505 -58.796 1.00 54.34 161 GLY A C 1
ATOM 1265 O O . GLY A 1 161 ? 39.597 -17.284 -58.875 1.00 54.34 161 GLY A O 1
ATOM 1266 N N . LYS A 1 162 ? 41.487 -18.114 -59.771 1.00 50.56 162 LYS A N 1
ATOM 1267 C CA . LYS A 1 162 ? 40.829 -18.934 -60.796 1.00 50.56 162 LYS A CA 1
ATOM 1268 C C . LYS A 1 162 ? 39.957 -19.977 -60.087 1.00 50.56 162 LYS A C 1
ATOM 1270 O O . LYS A 1 162 ? 40.478 -20.736 -59.270 1.00 50.56 162 LYS A O 1
ATOM 1275 N N . SER A 1 163 ? 38.665 -20.023 -60.407 1.00 45.53 163 SER A N 1
ATOM 1276 C CA . SER A 1 163 ? 37.842 -21.206 -60.143 1.00 45.53 163 SER A CA 1
ATOM 1277 C C . SER A 1 163 ? 38.475 -22.405 -60.862 1.00 45.53 163 SER A C 1
ATOM 1279 O O . SER A 1 163 ? 38.814 -22.261 -62.039 1.00 45.53 163 SER A O 1
ATOM 1281 N N . PRO A 1 164 ? 38.691 -23.548 -60.191 1.00 53.53 164 PRO A N 1
ATOM 1282 C CA . PRO A 1 164 ? 39.022 -24.779 -60.886 1.00 53.53 164 PRO A CA 1
ATOM 1283 C C . PRO A 1 164 ? 37.742 -25.332 -61.526 1.00 53.53 164 PRO A C 1
ATOM 1285 O O . PRO A 1 164 ? 36.718 -25.422 -60.846 1.00 53.53 164 PRO A O 1
ATOM 1288 N N . ASP A 1 165 ? 37.823 -25.625 -62.826 1.00 46.38 165 ASP A N 1
ATOM 1289 C CA . ASP A 1 165 ? 36.837 -26.416 -63.579 1.00 46.38 165 ASP A CA 1
ATOM 1290 C C . ASP A 1 165 ? 36.705 -27.843 -63.018 1.00 46.38 165 ASP A C 1
ATOM 1292 O O . ASP A 1 165 ? 37.733 -28.397 -62.549 1.00 46.38 165 ASP A O 1
#